Protein AF-A0A7V4J1P3-F1 (afdb_monomer_lite)

Structure (mmCIF, N/CA/C/O backbone):
data_AF-A0A7V4J1P3-F1
#
_entry.id   AF-A0A7V4J1P3-F1
#
loop_
_atom_site.group_PDB
_atom_site.id
_atom_site.type_symbol
_atom_site.label_atom_id
_atom_site.label_alt_id
_atom_site.label_comp_id
_atom_site.label_asym_id
_atom_site.label_entity_id
_atom_site.label_seq_id
_atom_site.pdbx_PDB_ins_code
_atom_site.Cartn_x
_atom_site.Cartn_y
_atom_site.Cartn_z
_atom_site.occupancy
_atom_site.B_iso_or_equiv
_atom_site.auth_seq_id
_atom_site.auth_comp_id
_atom_site.auth_asym_id
_atom_site.auth_atom_id
_atom_site.pdbx_PDB_model_num
ATOM 1 N N . MET A 1 1 ? 35.805 2.779 1.767 1.00 52.03 1 MET A N 1
ATOM 2 C CA . MET A 1 1 ? 34.466 3.363 2.017 1.00 52.03 1 MET A CA 1
ATOM 3 C C . MET A 1 1 ? 33.909 4.060 0.754 1.00 52.03 1 MET A C 1
ATOM 5 O O . MET A 1 1 ? 33.557 5.222 0.809 1.00 52.03 1 MET A O 1
ATOM 9 N N . VAL A 1 2 ? 33.843 3.372 -0.406 1.00 54.16 2 VAL A N 1
ATOM 10 C CA . VAL A 1 2 ? 33.499 3.983 -1.730 1.00 54.16 2 VAL A CA 1
ATOM 11 C C . VAL A 1 2 ? 32.357 3.244 -2.466 1.00 54.16 2 VAL A C 1
ATOM 13 O O . VAL A 1 2 ? 31.823 3.714 -3.465 1.00 54.16 2 VAL A O 1
ATOM 16 N N . ARG A 1 3 ? 31.935 2.074 -1.966 1.00 54.44 3 ARG A N 1
ATOM 17 C CA . ARG A 1 3 ? 30.918 1.215 -2.606 1.00 54.44 3 ARG A CA 1
ATOM 18 C C . ARG A 1 3 ? 29.482 1.785 -2.663 1.00 54.44 3 ARG A C 1
ATOM 20 O O . ARG A 1 3 ? 28.836 1.543 -3.682 1.00 54.44 3 ARG A O 1
ATOM 27 N N . PRO A 1 4 ? 28.966 2.542 -1.670 1.00 61.38 4 PRO A N 1
ATOM 28 C CA . PRO A 1 4 ? 27.555 2.958 -1.669 1.00 61.38 4 PRO A CA 1
ATOM 29 C C . PRO A 1 4 ? 27.177 3.865 -2.851 1.00 61.38 4 PRO A C 1
ATOM 31 O O . PRO A 1 4 ? 26.142 3.676 -3.485 1.00 61.38 4 PRO A O 1
ATOM 34 N N . ILE A 1 5 ? 28.058 4.804 -3.209 1.00 70.94 5 ILE A N 1
ATOM 35 C CA . ILE A 1 5 ? 27.809 5.794 -4.271 1.00 70.94 5 ILE A CA 1
ATOM 36 C C . ILE A 1 5 ? 27.780 5.136 -5.658 1.00 70.94 5 ILE A C 1
ATOM 38 O O . ILE A 1 5 ? 27.002 5.539 -6.525 1.00 70.94 5 ILE A O 1
ATOM 42 N N . ILE A 1 6 ? 28.603 4.106 -5.877 1.00 74.94 6 ILE A N 1
ATOM 43 C CA . ILE A 1 6 ? 28.660 3.379 -7.153 1.00 74.94 6 ILE A CA 1
ATOM 44 C C . ILE A 1 6 ? 27.367 2.586 -7.371 1.00 74.94 6 ILE A C 1
ATOM 46 O O . ILE A 1 6 ? 26.806 2.625 -8.466 1.00 74.94 6 ILE A O 1
ATOM 50 N N . ILE A 1 7 ? 26.869 1.909 -6.329 1.00 81.25 7 ILE A N 1
ATOM 51 C CA . ILE A 1 7 ? 25.614 1.147 -6.398 1.00 81.25 7 ILE A CA 1
ATOM 52 C C . ILE A 1 7 ? 24.445 2.087 -6.679 1.00 81.25 7 ILE A C 1
ATOM 54 O O . ILE A 1 7 ? 23.686 1.835 -7.612 1.00 81.25 7 ILE A O 1
ATOM 58 N N . TYR A 1 8 ? 24.350 3.202 -5.950 1.00 81.19 8 TYR A N 1
ATOM 59 C CA . TYR A 1 8 ? 23.290 4.187 -6.161 1.00 81.19 8 TYR A CA 1
ATOM 60 C C . TYR A 1 8 ? 23.264 4.705 -7.606 1.00 81.19 8 TYR A C 1
ATOM 62 O O . TYR A 1 8 ? 22.237 4.627 -8.281 1.00 81.19 8 TYR A O 1
ATOM 70 N N . LYS A 1 9 ? 24.417 5.150 -8.132 1.00 86.81 9 LYS A N 1
ATOM 71 C CA . LYS A 1 9 ? 24.524 5.620 -9.523 1.00 86.81 9 LYS A CA 1
ATOM 72 C C . LYS A 1 9 ? 24.158 4.532 -10.532 1.00 86.81 9 LYS A C 1
ATOM 74 O O . LYS A 1 9 ? 23.544 4.838 -11.553 1.00 86.81 9 LYS A O 1
ATOM 79 N N . LYS A 1 10 ? 24.530 3.274 -10.269 1.00 91.50 10 LYS A N 1
ATOM 80 C CA . LYS A 1 10 ? 24.197 2.139 -11.137 1.00 91.50 10 LYS A CA 1
ATOM 81 C C . LYS A 1 10 ? 22.693 1.870 -11.153 1.00 91.50 10 LYS A C 1
ATOM 83 O O . LYS A 1 10 ? 22.136 1.735 -12.239 1.00 91.50 10 LYS A O 1
ATOM 88 N N . VAL A 1 11 ? 22.047 1.817 -9.988 1.00 89.69 11 VAL A N 1
ATOM 89 C CA . VAL A 1 11 ? 20.598 1.586 -9.876 1.00 89.69 11 VAL A CA 1
ATOM 90 C C . VAL A 1 11 ? 19.835 2.715 -10.557 1.00 89.69 11 VAL A C 1
ATOM 92 O O . VAL A 1 11 ? 19.048 2.444 -11.455 1.00 89.69 11 VAL A O 1
ATOM 95 N N . TYR A 1 12 ? 20.161 3.971 -10.243 1.00 90.75 12 TYR A N 1
ATOM 96 C CA . TYR A 1 12 ? 19.519 5.138 -10.851 1.00 90.75 12 TYR A CA 1
ATOM 97 C C . TYR A 1 12 ? 19.586 5.120 -12.386 1.00 90.75 12 TYR A C 1
ATOM 99 O O . TYR A 1 12 ? 18.566 5.221 -13.068 1.00 90.75 12 TYR A O 1
ATOM 107 N N . ARG A 1 13 ? 20.787 4.913 -12.947 1.00 93.31 13 ARG A N 1
ATOM 108 C CA . ARG A 1 13 ? 20.976 4.822 -14.405 1.00 93.31 13 ARG A CA 1
ATOM 109 C C . ARG A 1 13 ? 20.222 3.643 -15.015 1.00 93.31 13 ARG A C 1
ATOM 111 O O . ARG A 1 13 ? 19.694 3.776 -16.115 1.00 93.31 13 ARG A O 1
ATOM 118 N N . SER A 1 14 ? 20.170 2.513 -14.310 1.00 95.50 14 SER A N 1
ATOM 119 C CA . SER A 1 14 ? 19.441 1.325 -14.768 1.00 95.50 14 SER A CA 1
ATOM 120 C C . SER A 1 14 ? 17.933 1.579 -14.803 1.00 95.50 14 SER A C 1
ATOM 122 O O . SER A 1 14 ? 17.296 1.208 -15.783 1.00 95.50 14 SER A O 1
ATOM 124 N N . SER A 1 15 ? 17.375 2.274 -13.806 1.00 94.00 15 SER A N 1
ATOM 125 C CA . SER A 1 15 ? 15.955 2.649 -13.774 1.00 94.00 15 SER A CA 1
ATOM 126 C C . SER A 1 15 ? 15.581 3.595 -14.915 1.00 94.00 15 SER A C 1
ATOM 128 O O . SER A 1 15 ? 14.585 3.356 -15.593 1.00 94.00 15 SER A O 1
ATOM 130 N N . ILE A 1 16 ? 16.409 4.609 -15.203 1.00 94.75 16 ILE A N 1
ATOM 131 C CA . ILE A 1 16 ? 16.191 5.505 -16.354 1.00 94.75 16 ILE A CA 1
ATOM 132 C C . ILE A 1 16 ? 16.242 4.723 -17.669 1.00 94.75 16 ILE A C 1
ATOM 134 O O . ILE A 1 16 ? 15.381 4.890 -18.531 1.00 94.75 16 ILE A O 1
ATOM 138 N N . ALA A 1 17 ? 17.261 3.876 -17.845 1.00 96.81 17 ALA A N 1
ATOM 139 C CA . ALA A 1 17 ? 17.406 3.074 -19.055 1.00 96.81 17 ALA A CA 1
ATOM 140 C C . ALA A 1 17 ? 16.210 2.129 -19.248 1.00 96.81 17 ALA A C 1
ATOM 142 O O . ALA A 1 17 ? 15.717 1.990 -20.365 1.00 96.81 17 ALA A O 1
ATOM 143 N N . PHE A 1 18 ? 15.715 1.528 -18.163 1.00 96.06 18 PHE A N 1
ATOM 144 C CA . PHE A 1 18 ? 14.524 0.687 -18.171 1.00 96.06 18 PHE A CA 1
ATOM 145 C C . PHE A 1 18 ? 13.274 1.480 -18.572 1.00 96.06 18 PHE A C 1
ATOM 147 O O . PHE A 1 18 ? 12.579 1.079 -19.505 1.00 96.06 18 PHE A O 1
ATOM 154 N N . ALA A 1 19 ? 13.023 2.624 -17.928 1.00 96.19 19 ALA A N 1
ATOM 155 C CA . ALA A 1 19 ? 11.868 3.468 -18.222 1.00 96.19 19 ALA A CA 1
ATOM 156 C C . ALA A 1 19 ? 11.850 3.905 -19.693 1.00 96.19 19 ALA A C 1
ATOM 158 O O . ALA A 1 19 ? 10.829 3.769 -20.363 1.00 96.19 19 ALA A O 1
ATOM 159 N N . LYS A 1 20 ? 13.005 4.327 -20.229 1.00 97.00 20 LYS A N 1
ATOM 160 C CA . LYS A 1 20 ? 13.158 4.683 -21.649 1.00 97.00 20 LYS A CA 1
ATOM 161 C C . LYS A 1 20 ? 12.936 3.493 -22.578 1.00 97.00 20 LYS A C 1
ATOM 163 O O . LYS A 1 20 ? 12.215 3.627 -23.560 1.00 97.00 20 LYS A O 1
ATOM 168 N N . LYS A 1 21 ? 13.531 2.335 -22.272 1.00 98.00 21 LYS A N 1
ATOM 169 C CA . LYS A 1 21 ? 13.421 1.122 -23.098 1.00 98.00 21 LYS A CA 1
ATOM 170 C C . LYS A 1 21 ? 11.971 0.660 -23.258 1.00 98.00 21 LYS A C 1
ATOM 172 O O . LYS A 1 21 ? 11.608 0.213 -24.340 1.00 98.00 21 LYS A O 1
ATOM 177 N N . TYR A 1 22 ? 11.172 0.748 -22.196 1.00 96.69 22 TYR A N 1
ATOM 178 C CA . TYR A 1 22 ? 9.787 0.269 -22.182 1.00 96.69 22 TYR A CA 1
ATOM 179 C C . TYR A 1 22 ? 8.741 1.388 -22.289 1.00 96.69 22 TYR A C 1
ATOM 181 O O . TYR A 1 22 ? 7.556 1.120 -22.128 1.00 96.69 22 TYR A O 1
ATOM 189 N N . GLY A 1 23 ? 9.157 2.631 -22.560 1.00 96.69 23 GLY A N 1
ATOM 190 C CA . GLY A 1 23 ? 8.240 3.761 -22.736 1.00 96.69 23 GLY A CA 1
ATOM 191 C C . GLY A 1 23 ? 7.388 4.076 -21.501 1.00 96.69 23 GLY A C 1
ATOM 192 O O . GLY A 1 23 ? 6.232 4.466 -21.641 1.00 96.69 23 GLY A O 1
ATOM 193 N N . ILE A 1 24 ? 7.929 3.887 -20.292 1.00 96.06 24 ILE A N 1
ATOM 194 C CA . ILE A 1 24 ? 7.207 4.153 -19.042 1.00 96.06 24 ILE A CA 1
ATOM 195 C C . ILE A 1 24 ? 6.981 5.661 -18.899 1.00 96.06 24 ILE A C 1
ATOM 197 O O . ILE A 1 24 ? 7.927 6.427 -18.733 1.00 96.06 24 ILE A O 1
ATOM 201 N N . THR A 1 25 ? 5.717 6.078 -18.948 1.00 93.88 25 THR A N 1
ATOM 202 C CA . THR A 1 25 ? 5.317 7.493 -18.906 1.00 93.88 25 THR A CA 1
ATOM 203 C C . THR A 1 25 ? 5.275 8.065 -17.490 1.00 93.88 25 THR A C 1
ATOM 205 O O . THR A 1 25 ? 5.559 9.242 -17.292 1.00 93.88 25 THR A O 1
ATOM 208 N N . HIS A 1 26 ? 4.972 7.232 -16.492 1.00 95.12 26 HIS A N 1
ATOM 209 C CA . HIS A 1 26 ? 4.906 7.618 -15.080 1.00 95.12 26 HIS A CA 1
ATOM 210 C C . HIS A 1 26 ? 6.223 7.304 -14.363 1.00 95.12 26 HIS A C 1
ATOM 212 O O . HIS A 1 26 ? 6.296 6.420 -13.511 1.00 95.12 26 HIS A O 1
ATOM 218 N N . PHE A 1 27 ? 7.284 8.013 -14.746 1.00 95.12 27 PHE A N 1
ATOM 219 C CA . PHE A 1 27 ? 8.599 7.919 -14.119 1.00 95.12 27 PHE A CA 1
ATOM 220 C C . PHE A 1 27 ? 8.939 9.240 -13.419 1.00 95.12 27 PHE A C 1
ATOM 222 O O . PHE A 1 27 ? 9.040 10.281 -14.064 1.00 95.12 27 PHE A O 1
ATOM 229 N N . PHE A 1 28 ? 9.095 9.203 -12.094 1.00 94.62 28 PHE A N 1
ATOM 230 C CA . PHE A 1 28 ? 9.311 10.394 -11.268 1.00 94.62 28 PHE A CA 1
ATOM 231 C C . PHE A 1 28 ? 10.787 10.514 -10.874 1.00 94.62 28 PHE A C 1
ATOM 233 O O . PHE A 1 28 ? 11.272 9.792 -10.004 1.00 94.62 28 PHE A O 1
ATOM 240 N N . GLU A 1 29 ? 11.509 11.418 -11.536 1.00 90.50 29 GLU A N 1
ATOM 241 C CA . GLU A 1 29 ? 12.936 11.665 -11.303 1.00 90.50 29 GLU A CA 1
ATOM 242 C C . GLU A 1 29 ? 13.214 12.557 -10.086 1.00 90.50 29 GLU A C 1
ATOM 244 O O . GLU A 1 29 ? 12.328 13.203 -9.517 1.00 90.50 29 GLU A O 1
ATOM 249 N N . ILE A 1 30 ? 14.495 12.626 -9.709 1.00 87.69 30 ILE A N 1
ATOM 250 C CA . ILE A 1 30 ? 14.991 13.545 -8.682 1.00 87.69 30 ILE A CA 1
ATOM 251 C C . ILE A 1 30 ? 14.524 14.970 -9.012 1.00 87.69 30 ILE A C 1
ATOM 253 O O . ILE A 1 30 ? 14.692 15.448 -10.130 1.00 87.69 30 ILE A O 1
ATOM 257 N N . GLY A 1 31 ? 13.932 15.644 -8.025 1.00 88.56 31 GLY A N 1
ATOM 258 C CA . GLY A 1 31 ? 13.356 16.985 -8.177 1.00 88.56 31 GLY A CA 1
ATOM 259 C C . GLY A 1 31 ? 11.859 17.007 -8.507 1.00 88.56 31 GLY A C 1
ATOM 260 O O . GLY A 1 31 ? 11.224 18.035 -8.308 1.00 88.56 31 GLY A O 1
ATOM 261 N N . CYS A 1 32 ? 11.271 15.884 -8.932 1.00 88.12 32 CYS A N 1
ATOM 262 C CA . CYS A 1 32 ? 9.822 15.743 -9.149 1.00 88.12 32 CYS A CA 1
ATOM 263 C C . CYS A 1 32 ? 9.211 14.502 -8.464 1.00 88.12 32 CYS A C 1
ATOM 265 O O . CYS A 1 32 ? 8.072 14.128 -8.746 1.00 88.12 32 CYS A O 1
ATOM 267 N N . MET A 1 33 ? 9.974 13.883 -7.558 1.00 91.44 33 MET A N 1
ATOM 268 C CA . MET A 1 33 ? 9.613 12.696 -6.779 1.00 91.44 33 MET A CA 1
ATOM 269 C C . MET A 1 33 ? 9.215 13.032 -5.332 1.00 91.44 33 MET A C 1
ATOM 271 O O . MET A 1 33 ? 9.457 14.133 -4.841 1.00 91.44 33 MET A O 1
ATOM 275 N N . GLY A 1 34 ? 8.669 12.041 -4.630 1.00 93.88 34 GLY A N 1
ATOM 276 C CA . GLY A 1 34 ? 8.282 12.091 -3.221 1.00 93.88 34 GLY A CA 1
ATOM 277 C C . GLY A 1 34 ? 8.152 10.677 -2.651 1.00 93.88 34 GLY A C 1
ATOM 278 O O . GLY A 1 34 ? 8.539 9.709 -3.308 1.00 93.88 34 GLY A O 1
ATOM 279 N N . VAL A 1 35 ? 7.601 10.545 -1.442 1.00 96.06 35 VAL A N 1
ATOM 280 C CA . VAL A 1 35 ? 7.246 9.229 -0.884 1.00 96.06 35 VAL A CA 1
ATOM 281 C C . VAL A 1 35 ? 6.161 8.621 -1.766 1.00 96.06 35 VAL A C 1
ATOM 283 O O . VAL A 1 35 ? 5.102 9.227 -1.919 1.00 96.06 35 VAL A O 1
ATOM 286 N N . GLU A 1 36 ? 6.412 7.448 -2.351 1.00 95.69 36 GLU A N 1
ATOM 287 C CA . GLU A 1 36 ? 5.552 6.882 -3.400 1.00 95.69 36 GLU A CA 1
ATOM 288 C C . GLU A 1 36 ? 4.077 6.796 -2.992 1.00 95.69 36 GLU A C 1
ATOM 290 O O . GLU A 1 36 ? 3.203 7.173 -3.770 1.00 95.69 36 GLU A O 1
ATOM 295 N N . HIS A 1 37 ? 3.800 6.418 -1.741 1.00 98.00 37 HIS A N 1
ATOM 296 C CA . HIS A 1 37 ? 2.434 6.243 -1.261 1.00 98.00 37 HIS A CA 1
ATOM 297 C C . HIS A 1 37 ? 1.648 7.543 -1.067 1.00 98.00 37 HIS A C 1
ATOM 299 O O . HIS A 1 37 ? 0.423 7.498 -1.006 1.00 98.00 37 HIS A O 1
ATOM 305 N N . ALA A 1 38 ? 2.327 8.689 -0.996 1.00 97.12 38 ALA A N 1
ATOM 306 C CA . ALA A 1 38 ? 1.698 10.007 -1.068 1.00 97.12 38 ALA A CA 1
ATOM 307 C C . ALA A 1 38 ? 1.670 10.517 -2.518 1.00 97.12 38 ALA A C 1
ATOM 309 O O . ALA A 1 38 ? 0.640 10.981 -3.003 1.00 97.12 38 ALA A O 1
ATOM 310 N N . LEU A 1 39 ? 2.785 10.343 -3.235 1.00 97.25 39 LEU A N 1
ATOM 311 C CA . LEU A 1 39 ? 2.974 10.852 -4.589 1.00 97.25 39 LEU A CA 1
ATOM 312 C C . LEU A 1 39 ? 1.981 10.254 -5.593 1.00 97.25 39 LEU A C 1
ATOM 314 O O . LEU A 1 39 ? 1.401 11.000 -6.377 1.00 97.25 39 LEU A O 1
ATOM 318 N N . LEU A 1 40 ? 1.786 8.928 -5.614 1.00 97.62 40 LEU A N 1
ATOM 319 C CA . LEU A 1 40 ? 0.916 8.301 -6.619 1.00 97.62 40 LEU A CA 1
ATOM 320 C C . LEU A 1 40 ? -0.553 8.762 -6.487 1.00 97.62 40 LEU A C 1
ATOM 322 O O . LEU A 1 40 ? -1.140 9.120 -7.512 1.00 97.62 40 LEU A O 1
ATOM 326 N N . PRO A 1 41 ? -1.143 8.844 -5.276 1.00 97.31 41 PRO A N 1
ATOM 327 C CA . PRO A 1 41 ? -2.420 9.521 -5.055 1.00 97.31 41 PRO A CA 1
ATOM 328 C C . PRO A 1 41 ? -2.457 10.978 -5.522 1.00 97.31 41 PRO A C 1
ATOM 330 O O . PRO A 1 41 ? -3.361 11.352 -6.266 1.00 97.31 41 PRO A O 1
ATOM 333 N N . GLU A 1 42 ? -1.471 11.796 -5.140 1.00 96.31 42 GLU A N 1
ATOM 334 C CA . GLU A 1 42 ? -1.406 13.223 -5.503 1.00 96.31 42 GLU A CA 1
ATOM 335 C C . GLU A 1 42 ? -1.322 13.449 -7.018 1.00 96.31 42 GLU A C 1
ATOM 337 O O . GLU A 1 42 ? -1.811 14.453 -7.536 1.00 96.31 42 GLU A O 1
ATOM 342 N N . LYS A 1 43 ? -0.716 12.506 -7.746 1.00 96.19 43 LYS A N 1
ATOM 343 C CA . LYS A 1 43 ? -0.629 12.521 -9.211 1.00 96.19 43 LYS A CA 1
ATOM 344 C C . LYS A 1 43 ? -1.875 11.974 -9.905 1.00 96.19 43 LYS A C 1
ATOM 346 O O . LYS A 1 43 ? -1.893 11.940 -11.132 1.00 96.19 43 LYS A O 1
ATOM 351 N N . GLY A 1 44 ? -2.895 11.546 -9.158 1.00 96.00 44 GLY A N 1
ATOM 352 C CA . GLY A 1 44 ? -4.082 10.922 -9.731 1.00 96.00 44 GLY A CA 1
ATOM 353 C C . GLY A 1 44 ? -3.735 9.611 -10.433 1.00 96.00 44 GLY A C 1
ATOM 354 O O . GLY A 1 44 ? -4.124 9.390 -11.575 1.00 96.00 44 GLY A O 1
ATOM 355 N N . LEU A 1 45 ? -2.945 8.750 -9.794 1.00 96.94 45 LEU A N 1
ATOM 356 C CA . LEU A 1 45 ? -2.640 7.407 -10.309 1.00 96.94 45 LEU A CA 1
ATOM 357 C C . LEU A 1 45 ? -3.311 6.297 -9.498 1.00 96.94 45 LEU A C 1
ATOM 359 O O . LEU A 1 45 ? -3.151 5.122 -9.816 1.00 96.94 45 LEU A O 1
ATOM 363 N N . VAL A 1 46 ? -4.067 6.675 -8.468 1.00 98.12 46 VAL A N 1
ATOM 364 C CA . VAL A 1 46 ? -4.760 5.770 -7.556 1.00 98.12 46 VAL A CA 1
ATOM 365 C C . VAL A 1 46 ? -6.226 6.175 -7.475 1.00 98.12 46 VAL A C 1
ATOM 367 O O . VAL A 1 46 ? -6.539 7.306 -7.106 1.00 98.12 46 VAL A O 1
ATOM 370 N N . TYR A 1 47 ? -7.117 5.236 -7.785 1.00 95.94 47 TYR A N 1
ATOM 371 C CA . TYR A 1 47 ? -8.559 5.450 -7.835 1.00 95.94 47 TYR A CA 1
ATOM 372 C C . TYR A 1 47 ? -9.334 4.273 -7.242 1.00 95.94 47 TYR A C 1
ATOM 374 O O . TYR A 1 47 ? -8.875 3.129 -7.237 1.00 95.94 47 TYR A O 1
ATOM 382 N N . SER A 1 48 ? -10.549 4.565 -6.782 1.00 97.88 48 SER A N 1
ATOM 383 C CA . SER A 1 48 ? -11.472 3.558 -6.259 1.00 97.88 48 SER A CA 1
ATOM 384 C C . SER A 1 48 ? -11.757 2.460 -7.288 1.00 97.88 48 SER A C 1
ATOM 386 O O . SER A 1 48 ? -11.914 2.733 -8.480 1.00 97.88 48 SER A O 1
ATOM 388 N N . GLY A 1 49 ? -11.818 1.210 -6.826 1.00 97.44 49 GLY A N 1
ATOM 389 C CA . GLY A 1 49 ? -12.083 0.037 -7.664 1.00 97.44 49 GLY A CA 1
ATOM 390 C C . GLY A 1 49 ? -10.872 -0.509 -8.428 1.00 97.44 49 GLY A C 1
ATOM 391 O O . GLY A 1 49 ? -11.004 -1.522 -9.113 1.00 97.44 49 GLY A O 1
ATOM 392 N N . GLN A 1 50 ? -9.691 0.107 -8.312 1.00 97.69 50 GLN A N 1
ATOM 393 C CA . GLN A 1 50 ? -8.468 -0.431 -8.911 1.00 97.69 50 GLN A CA 1
ATOM 394 C C . GLN A 1 50 ? -7.867 -1.580 -8.091 1.00 97.69 50 GLN A C 1
ATOM 396 O O . GLN A 1 50 ? -7.967 -1.611 -6.864 1.00 97.69 50 GLN A O 1
ATOM 401 N N . LEU A 1 51 ? -7.177 -2.485 -8.789 1.00 97.62 51 LEU A N 1
ATOM 402 C CA . LEU A 1 51 ? -6.230 -3.440 -8.219 1.00 97.62 51 LEU A CA 1
ATOM 403 C C . LEU A 1 51 ? -4.810 -2.894 -8.417 1.00 97.62 51 LEU A C 1
ATOM 405 O O . LEU A 1 51 ? -4.372 -2.747 -9.558 1.00 97.62 51 LEU A O 1
ATOM 409 N N . ILE A 1 52 ? -4.094 -2.606 -7.329 1.00 98.19 52 ILE A N 1
ATOM 410 C CA . ILE A 1 52 ? -2.745 -2.020 -7.375 1.00 98.19 52 ILE A CA 1
ATOM 411 C C . ILE A 1 52 ? -1.760 -2.908 -6.618 1.00 98.19 52 ILE A C 1
ATOM 413 O O . ILE A 1 52 ? -1.921 -3.164 -5.428 1.00 98.19 52 ILE A O 1
ATOM 417 N N . ILE A 1 53 ? -0.698 -3.341 -7.291 1.00 98.19 53 ILE A N 1
ATOM 418 C CA . ILE A 1 53 ? 0.432 -4.017 -6.648 1.00 98.19 53 ILE A CA 1
ATOM 419 C C . ILE A 1 53 ? 1.664 -3.114 -6.665 1.00 98.19 53 ILE A C 1
ATOM 421 O O . ILE A 1 53 ? 1.860 -2.346 -7.606 1.00 98.19 53 ILE A O 1
ATOM 425 N N . GLY A 1 54 ? 2.499 -3.216 -5.636 1.00 97.62 54 GLY A N 1
ATOM 426 C CA . GLY A 1 54 ? 3.708 -2.407 -5.485 1.00 97.62 54 GLY A CA 1
ATOM 427 C C . GLY A 1 54 ? 4.856 -3.224 -4.908 1.00 97.62 54 GLY A C 1
ATOM 428 O O . GLY A 1 54 ? 4.636 -4.252 -4.274 1.00 97.62 54 GLY A O 1
ATOM 429 N N . ALA A 1 55 ? 6.089 -2.783 -5.148 1.00 96.44 55 ALA A N 1
ATOM 430 C CA . ALA A 1 55 ? 7.291 -3.438 -4.627 1.00 96.44 55 ALA A CA 1
ATOM 431 C C . ALA A 1 55 ? 7.661 -2.964 -3.202 1.00 96.44 55 ALA A C 1
ATOM 433 O O . ALA A 1 55 ? 8.766 -3.240 -2.736 1.00 96.44 55 ALA A O 1
ATOM 434 N N . ASP A 1 56 ? 6.745 -2.262 -2.526 1.00 98.06 56 ASP A N 1
ATOM 435 C CA . ASP A 1 56 ? 6.856 -1.804 -1.139 1.00 98.06 56 ASP A CA 1
ATOM 436 C C . ASP A 1 56 ? 5.767 -2.443 -0.264 1.00 98.06 56 ASP A C 1
ATOM 438 O O . ASP A 1 56 ? 4.625 -2.653 -0.698 1.00 98.06 56 ASP A O 1
ATOM 442 N N . SER A 1 57 ? 6.108 -2.740 0.990 1.00 97.00 57 SER A N 1
ATOM 443 C CA . SER A 1 57 ? 5.208 -3.385 1.949 1.00 97.00 57 SER A CA 1
ATOM 444 C C . SER A 1 57 ? 4.007 -2.523 2.356 1.00 97.00 57 SER A C 1
ATOM 446 O O . SER A 1 57 ? 2.986 -3.076 2.766 1.00 97.00 57 SER A O 1
ATOM 448 N N . HIS A 1 58 ? 4.078 -1.199 2.206 1.00 98.44 58 HIS A N 1
ATOM 449 C CA . HIS A 1 58 ? 3.033 -0.243 2.587 1.00 98.44 58 HIS A CA 1
ATOM 450 C C . HIS A 1 58 ? 2.147 0.189 1.414 1.00 98.44 58 HIS A C 1
ATOM 452 O O . HIS A 1 58 ? 1.319 1.093 1.562 1.00 98.44 58 HIS A O 1
ATOM 458 N N . THR A 1 59 ? 2.219 -0.515 0.279 1.00 98.62 59 THR A N 1
ATOM 459 C CA . THR A 1 59 ? 1.307 -0.333 -0.865 1.00 98.62 59 THR A CA 1
ATOM 460 C C . THR A 1 59 ? -0.174 -0.406 -0.456 1.00 98.62 59 THR A C 1
ATOM 462 O O . THR A 1 59 ? -1.034 0.194 -1.104 1.00 98.62 59 THR A O 1
ATOM 465 N N . CYS A 1 60 ? -0.492 -1.061 0.668 1.00 98.19 60 CYS A N 1
ATOM 466 C CA . CYS A 1 60 ? -1.820 -1.064 1.293 1.00 98.19 60 CYS A CA 1
ATOM 467 C C . CYS A 1 60 ? -2.386 0.339 1.601 1.00 98.19 60 CYS A C 1
ATOM 469 O O . CYS A 1 60 ? -3.599 0.490 1.730 1.00 98.19 60 CYS A O 1
ATOM 471 N N . THR A 1 61 ? -1.548 1.382 1.653 1.00 98.44 61 THR A N 1
ATOM 472 C CA . THR A 1 61 ? -1.959 2.784 1.860 1.00 98.44 61 THR A CA 1
ATOM 473 C C . THR A 1 61 ? -3.031 3.234 0.862 1.00 98.44 61 THR A C 1
ATOM 475 O O . THR A 1 61 ? -3.947 3.971 1.225 1.00 98.44 61 THR A O 1
ATOM 478 N N . TYR A 1 62 ? -2.976 2.747 -0.383 1.00 98.56 62 TYR A N 1
ATOM 479 C CA . TYR A 1 62 ? -3.950 3.087 -1.427 1.00 98.56 62 TYR A CA 1
ATOM 480 C C . TYR A 1 62 ? -5.373 2.588 -1.135 1.00 98.56 62 TYR A C 1
ATOM 482 O O . TYR A 1 62 ? -6.330 3.124 -1.696 1.00 98.56 62 TYR A O 1
ATOM 490 N N . GLY A 1 63 ? -5.539 1.649 -0.197 1.00 98.19 63 GLY A N 1
ATOM 491 C CA . GLY A 1 63 ? -6.844 1.230 0.315 1.00 98.19 63 GLY A CA 1
ATOM 492 C C . GLY A 1 63 ? -7.670 2.372 0.908 1.00 98.19 63 GLY A C 1
ATOM 493 O O . GLY A 1 63 ? -8.897 2.343 0.828 1.00 98.19 63 GLY A O 1
ATOM 494 N N . ALA A 1 64 ? -7.023 3.438 1.398 1.00 97.75 64 ALA A N 1
ATOM 495 C CA . ALA A 1 64 ? -7.706 4.651 1.855 1.00 97.75 64 ALA A CA 1
ATOM 496 C C . ALA A 1 64 ? -8.539 5.337 0.751 1.00 97.75 64 ALA A C 1
ATOM 498 O O . ALA A 1 64 ? -9.473 6.073 1.060 1.00 97.75 64 ALA A O 1
ATOM 499 N N . LEU A 1 65 ? -8.225 5.078 -0.525 1.00 98.06 65 LEU A N 1
ATOM 500 C CA . LEU A 1 65 ? -8.934 5.603 -1.696 1.00 98.06 65 LEU A CA 1
ATOM 501 C C . LEU A 1 65 ? -9.916 4.595 -2.319 1.00 98.06 65 LEU A C 1
ATOM 503 O O . LEU A 1 65 ? -10.440 4.838 -3.404 1.00 98.06 65 LEU A O 1
ATOM 507 N N . GLY A 1 66 ? -10.178 3.465 -1.653 1.00 97.88 66 GLY A N 1
ATOM 508 C CA . GLY A 1 66 ? -11.092 2.429 -2.146 1.00 97.88 66 GLY A CA 1
ATOM 509 C C . GLY A 1 66 ? -10.494 1.511 -3.218 1.00 97.88 66 GLY A C 1
ATOM 510 O O . GLY A 1 66 ? -11.239 0.816 -3.908 1.00 97.88 66 GLY A O 1
ATOM 511 N N . ALA A 1 67 ? -9.169 1.507 -3.386 1.00 98.31 67 ALA A N 1
ATOM 512 C CA . ALA A 1 67 ? -8.466 0.520 -4.202 1.00 98.31 67 ALA A CA 1
ATOM 513 C C . ALA A 1 67 ? -8.197 -0.759 -3.390 1.00 98.31 67 ALA A C 1
ATOM 515 O O . ALA A 1 67 ? -7.942 -0.695 -2.189 1.00 98.31 67 ALA A O 1
ATOM 516 N N . PHE A 1 68 ? -8.178 -1.925 -4.036 1.00 98.31 68 PHE A N 1
ATOM 517 C CA . PHE A 1 68 ? -7.538 -3.098 -3.442 1.00 98.31 68 PHE A CA 1
ATOM 518 C C . PHE A 1 68 ? -6.043 -3.024 -3.750 1.00 98.31 68 PHE A C 1
ATOM 520 O O . PHE A 1 68 ? -5.647 -3.111 -4.916 1.00 98.31 68 PHE A O 1
ATOM 527 N N . SER A 1 69 ? -5.204 -2.853 -2.727 1.00 98.38 69 SER A N 1
ATOM 528 C CA . SER A 1 69 ? -3.770 -2.670 -2.927 1.00 98.38 69 SER A CA 1
ATOM 529 C C . SER A 1 69 ? -2.897 -3.502 -1.995 1.00 98.38 69 SER A C 1
ATOM 531 O O . SER A 1 69 ? -3.199 -3.669 -0.814 1.00 98.38 69 SER A O 1
ATOM 533 N N . THR A 1 70 ? -1.802 -4.049 -2.528 1.00 98.44 70 THR A N 1
ATOM 534 C CA . THR A 1 70 ? -0.921 -4.943 -1.765 1.00 98.44 70 THR A CA 1
ATOM 535 C C . THR A 1 70 ? 0.533 -4.904 -2.232 1.00 98.44 70 THR A C 1
ATOM 537 O O . THR A 1 70 ? 0.821 -4.674 -3.408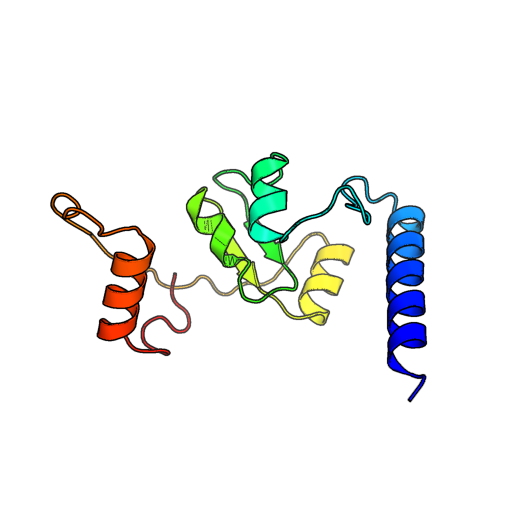 1.00 98.44 70 THR A O 1
ATOM 540 N N . GLY A 1 71 ? 1.454 -5.108 -1.291 1.00 98.19 71 GLY A N 1
ATOM 541 C CA . GLY A 1 71 ? 2.877 -5.254 -1.582 1.00 98.19 71 GLY A CA 1
ATOM 542 C C . GLY A 1 71 ? 3.183 -6.659 -2.098 1.00 98.19 71 GLY A C 1
ATOM 543 O O . GLY A 1 71 ? 2.640 -7.641 -1.592 1.00 98.19 71 GLY A O 1
ATOM 544 N N . VAL A 1 72 ? 4.062 -6.766 -3.090 1.00 98.12 72 VAL A N 1
ATOM 545 C CA . VAL A 1 72 ? 4.482 -8.043 -3.680 1.00 98.12 72 VAL A CA 1
ATOM 546 C C . VAL A 1 72 ? 6.001 -8.116 -3.832 1.00 98.12 72 VAL A C 1
ATOM 548 O O . VAL A 1 72 ? 6.697 -7.100 -3.851 1.00 98.12 72 VAL A O 1
ATOM 551 N N . GLY A 1 73 ? 6.529 -9.336 -3.947 1.00 97.44 73 GLY A N 1
ATOM 552 C CA . GLY A 1 73 ? 7.953 -9.556 -4.184 1.00 97.44 73 GLY A CA 1
ATOM 553 C C . GLY A 1 73 ? 8.382 -9.203 -5.613 1.00 97.44 73 GLY A C 1
ATOM 554 O O . GLY A 1 73 ? 7.564 -9.020 -6.515 1.00 97.44 73 GLY A O 1
ATOM 555 N N . SER A 1 74 ? 9.694 -9.170 -5.849 1.00 96.38 74 SER A N 1
ATOM 556 C CA . SER A 1 74 ? 10.267 -8.861 -7.168 1.00 96.38 74 SER A CA 1
ATOM 557 C C . SER A 1 74 ? 9.825 -9.833 -8.268 1.00 96.38 74 SER A C 1
ATOM 559 O O . SER A 1 74 ? 9.605 -9.405 -9.398 1.00 96.38 74 SER A O 1
ATOM 561 N N . THR A 1 75 ? 9.661 -11.120 -7.951 1.00 96.94 75 THR A N 1
ATOM 562 C CA . THR A 1 75 ? 9.194 -12.148 -8.899 1.00 96.94 75 THR A CA 1
ATOM 563 C C . THR A 1 75 ? 7.752 -11.908 -9.345 1.00 96.94 75 THR A C 1
ATOM 565 O O . THR A 1 75 ? 7.454 -11.971 -10.540 1.00 96.94 75 THR A O 1
ATOM 568 N N . ASP A 1 76 ? 6.866 -11.587 -8.403 1.00 97.38 76 ASP A N 1
ATOM 569 C CA . ASP A 1 76 ? 5.463 -11.282 -8.693 1.00 97.38 76 ASP A CA 1
ATOM 570 C C . ASP A 1 76 ? 5.349 -9.980 -9.483 1.00 97.38 76 ASP A C 1
ATOM 572 O O . ASP A 1 76 ? 4.626 -9.922 -10.477 1.00 97.38 76 ASP A O 1
ATOM 576 N N . MET A 1 77 ? 6.127 -8.960 -9.101 1.00 97.44 77 MET A N 1
ATOM 577 C CA . MET A 1 77 ? 6.197 -7.698 -9.833 1.00 97.44 77 MET A CA 1
ATOM 578 C C . MET A 1 77 ? 6.678 -7.913 -11.271 1.00 97.44 77 ME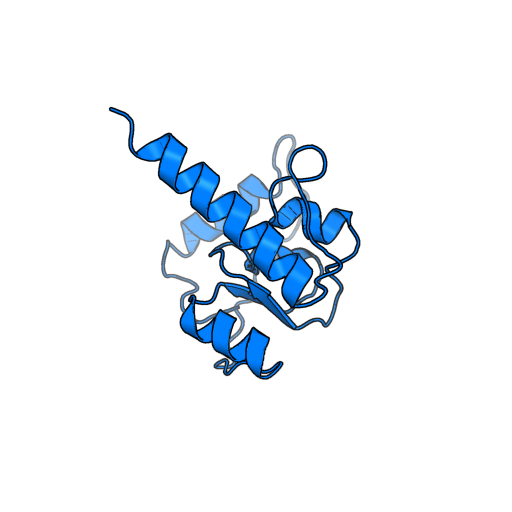T A C 1
ATOM 580 O O . MET A 1 77 ? 6.038 -7.446 -12.207 1.00 97.44 77 MET A O 1
ATOM 584 N N . ALA A 1 78 ? 7.760 -8.672 -11.476 1.00 96.56 78 ALA A N 1
ATOM 585 C CA . ALA A 1 78 ? 8.267 -8.981 -12.812 1.00 96.56 78 ALA A CA 1
ATOM 586 C C . ALA A 1 78 ? 7.228 -9.733 -13.661 1.00 96.56 78 ALA A C 1
ATOM 588 O O . ALA A 1 78 ? 7.034 -9.406 -14.832 1.00 96.56 78 ALA A O 1
ATOM 589 N N . THR A 1 79 ? 6.520 -10.694 -13.062 1.00 97.19 79 THR A N 1
ATOM 590 C CA . THR A 1 79 ? 5.447 -11.446 -13.730 1.00 97.19 79 THR A CA 1
ATOM 591 C C . THR A 1 79 ? 4.282 -10.536 -14.111 1.00 97.19 79 THR A C 1
ATOM 593 O O . THR A 1 79 ? 3.783 -10.603 -15.235 1.00 97.19 79 THR A O 1
ATOM 596 N N . ALA A 1 80 ? 3.869 -9.645 -13.212 1.00 97.31 80 ALA A N 1
ATOM 597 C CA . ALA A 1 80 ? 2.787 -8.707 -13.467 1.00 97.31 80 ALA A CA 1
ATOM 598 C C . ALA A 1 80 ? 3.159 -7.650 -14.511 1.00 97.31 80 ALA A C 1
ATOM 600 O O . ALA A 1 80 ? 2.336 -7.334 -15.365 1.00 97.31 80 ALA A O 1
ATOM 601 N N . MET A 1 81 ? 4.399 -7.157 -14.509 1.00 96.31 81 MET A N 1
ATOM 602 C CA . MET A 1 81 ? 4.901 -6.257 -15.550 1.00 96.31 81 MET A CA 1
ATOM 603 C C . MET A 1 81 ? 4.962 -6.942 -16.921 1.00 96.31 81 MET A C 1
ATOM 605 O O . MET A 1 81 ? 4.691 -6.297 -17.929 1.00 96.31 81 MET A O 1
ATOM 609 N N . ALA A 1 82 ? 5.302 -8.234 -16.970 1.00 96.62 82 ALA A N 1
ATOM 610 C CA . ALA A 1 82 ? 5.356 -8.995 -18.217 1.00 96.62 82 ALA A CA 1
ATOM 611 C C . ALA A 1 82 ? 3.962 -9.349 -18.764 1.00 96.62 82 ALA A C 1
ATOM 613 O O . ALA A 1 82 ? 3.754 -9.319 -19.976 1.00 96.62 82 ALA A O 1
ATOM 614 N N . ASN A 1 83 ? 3.009 -9.675 -17.883 1.00 96.81 83 ASN A N 1
ATOM 615 C CA . ASN A 1 83 ? 1.758 -10.333 -18.277 1.00 96.81 83 ASN A CA 1
ATOM 616 C C . ASN A 1 83 ? 0.496 -9.493 -18.010 1.00 96.81 83 ASN A C 1
ATOM 618 O O . ASN A 1 83 ? -0.597 -9.898 -18.406 1.00 96.81 83 ASN A O 1
ATOM 622 N N . GLY A 1 84 ? 0.613 -8.380 -17.281 1.00 96.50 84 GLY A N 1
ATOM 623 C CA . GLY A 1 84 ? -0.516 -7.564 -16.819 1.00 96.50 84 GLY A CA 1
ATOM 624 C C . GLY A 1 84 ? -1.428 -8.270 -15.809 1.00 96.50 84 GLY A C 1
ATOM 625 O O . GLY A 1 84 ? -2.574 -7.865 -15.629 1.00 96.50 84 GLY A O 1
ATOM 626 N N . LYS A 1 85 ? -0.964 -9.366 -15.192 1.00 96.94 85 LYS A N 1
ATOM 627 C CA . LYS A 1 85 ? -1.759 -10.236 -14.313 1.00 96.94 85 LYS A CA 1
ATOM 628 C C . LYS A 1 85 ? -0.962 -10.659 -13.088 1.00 96.94 85 LYS A C 1
ATOM 630 O O . LYS A 1 85 ? 0.244 -10.870 -13.173 1.00 96.94 85 LYS A O 1
ATOM 635 N N . VAL A 1 86 ? -1.662 -10.855 -11.976 1.00 97.00 86 VAL A N 1
ATOM 636 C CA . VAL A 1 86 ? -1.103 -11.334 -10.708 1.00 97.00 86 VAL A CA 1
ATOM 637 C C . VAL A 1 86 ? -2.052 -12.357 -10.084 1.00 97.00 86 VAL A C 1
ATOM 639 O O . VAL A 1 86 ? -3.270 -12.243 -10.226 1.00 97.00 86 VAL A O 1
ATOM 642 N N . TRP A 1 87 ? -1.498 -13.363 -9.409 1.00 96.69 87 TRP A N 1
ATOM 643 C CA . TRP A 1 87 ? -2.274 -14.332 -8.639 1.00 96.69 87 TRP A CA 1
ATOM 644 C C . TRP A 1 87 ? -2.337 -13.892 -7.186 1.00 96.69 87 TRP A C 1
ATOM 646 O O . TRP A 1 87 ? -1.310 -13.738 -6.533 1.00 96.69 87 TRP A O 1
ATOM 656 N N . LEU A 1 88 ? -3.551 -13.709 -6.677 1.00 97.44 88 LEU A N 1
ATOM 657 C CA . LEU A 1 88 ? -3.791 -13.314 -5.298 1.00 97.44 88 LEU A CA 1
ATOM 658 C C . LEU A 1 88 ? -4.826 -14.252 -4.691 1.00 97.44 88 LEU A C 1
ATOM 660 O O . LEU A 1 88 ? -5.841 -14.567 -5.314 1.00 97.44 88 LEU A O 1
ATOM 664 N N . LYS A 1 89 ? -4.578 -14.685 -3.456 1.00 97.69 89 LYS A N 1
ATOM 665 C CA . LYS A 1 89 ? -5.609 -15.340 -2.656 1.00 97.69 89 LYS A CA 1
ATOM 666 C C . LYS A 1 89 ? -6.552 -14.260 -2.136 1.00 97.69 89 LYS A C 1
ATOM 668 O O . LYS A 1 89 ? -6.090 -13.316 -1.501 1.00 97.69 89 LYS A O 1
ATOM 673 N N . VAL A 1 90 ? -7.852 -14.413 -2.383 1.00 98.19 90 VAL A N 1
ATOM 674 C CA . VAL A 1 90 ? -8.867 -13.502 -1.837 1.00 98.19 90 VAL A CA 1
ATOM 675 C C . VAL A 1 90 ? -8.814 -13.570 -0.302 1.00 98.19 90 VAL A C 1
ATOM 677 O O . VAL A 1 90 ? -8.974 -14.667 0.244 1.00 98.19 90 VAL A O 1
ATOM 680 N N . PRO A 1 91 ? -8.541 -12.454 0.400 1.00 97.88 91 PRO A N 1
ATOM 681 C CA . PRO A 1 91 ? -8.495 -12.439 1.856 1.00 97.88 91 PRO A CA 1
ATOM 682 C C . PRO A 1 91 ? -9.906 -12.387 2.451 1.00 97.88 91 PRO A C 1
ATOM 684 O O . PRO A 1 91 ? -10.842 -11.877 1.837 1.00 97.88 91 PRO A O 1
ATOM 687 N N . GLU A 1 92 ? -10.052 -12.875 3.680 1.00 98.38 92 GLU A N 1
ATOM 688 C CA . GLU A 1 92 ? -11.237 -12.574 4.489 1.00 98.38 92 GLU A CA 1
ATOM 689 C C . GLU A 1 92 ? -11.183 -11.122 4.980 1.00 98.38 92 GLU A C 1
ATOM 691 O O . GLU A 1 92 ? -10.097 -10.576 5.164 1.00 98.38 92 GLU A O 1
ATOM 696 N N . THR A 1 93 ? -12.334 -10.507 5.256 1.00 98.38 93 THR A N 1
ATOM 697 C CA . THR A 1 93 ? -12.391 -9.113 5.723 1.00 98.38 93 THR A CA 1
ATOM 698 C C . THR A 1 93 ? -12.607 -9.015 7.234 1.00 98.38 93 THR A C 1
ATOM 700 O O . THR A 1 93 ? -13.512 -9.654 7.775 1.00 98.38 93 THR A O 1
ATOM 703 N N . ILE A 1 94 ? -11.838 -8.160 7.914 1.00 98.25 94 ILE A N 1
ATOM 704 C CA . ILE A 1 94 ? -12.119 -7.697 9.278 1.00 98.25 94 ILE A CA 1
ATOM 705 C C . ILE A 1 94 ? -12.731 -6.299 9.205 1.00 98.25 94 ILE A C 1
ATOM 707 O O . ILE A 1 94 ? -12.138 -5.351 8.699 1.00 98.25 94 ILE A O 1
ATOM 711 N N . LYS A 1 95 ? -13.920 -6.138 9.787 1.00 98.12 95 LYS A N 1
ATOM 712 C CA . LYS A 1 95 ? -14.598 -4.843 9.829 1.00 98.12 95 LYS A CA 1
ATOM 713 C C . LYS A 1 95 ? -14.366 -4.136 11.161 1.00 98.12 95 LYS A C 1
ATOM 715 O O . LYS A 1 95 ? -14.961 -4.502 12.172 1.00 98.12 95 LYS A O 1
ATOM 720 N N . PHE A 1 96 ? -13.590 -3.057 11.136 1.00 97.44 96 PHE A N 1
ATOM 721 C CA . PHE A 1 96 ? -13.479 -2.124 12.258 1.00 97.44 96 PHE A CA 1
ATOM 722 C C . PHE A 1 96 ? -14.490 -0.983 12.098 1.00 97.44 96 PHE A C 1
ATOM 724 O O . PHE A 1 96 ? -14.483 -0.269 11.097 1.00 97.44 96 PHE A O 1
ATOM 731 N N . ILE A 1 97 ? -15.377 -0.811 13.082 1.00 97.56 97 ILE A N 1
ATOM 732 C CA . ILE A 1 97 ? -16.381 0.263 13.094 1.00 97.56 97 ILE A CA 1
ATOM 733 C C . ILE A 1 97 ? -16.054 1.226 14.235 1.00 97.56 97 ILE A C 1
ATOM 735 O O . ILE A 1 97 ? -16.366 0.948 15.392 1.00 97.56 97 ILE A O 1
ATOM 739 N N . TYR A 1 98 ? -15.470 2.377 13.906 1.00 95.88 98 TYR A N 1
ATOM 740 C CA . TYR A 1 98 ? -15.266 3.466 14.863 1.00 95.88 98 TYR A CA 1
ATOM 741 C C . TYR A 1 98 ? -16.558 4.280 15.011 1.00 95.88 98 TYR A C 1
ATOM 743 O O . TYR A 1 98 ? -17.185 4.647 14.017 1.00 95.88 98 TYR A O 1
ATOM 751 N N . LYS A 1 99 ? -16.972 4.559 16.251 1.00 96.62 99 LYS A N 1
ATOM 752 C CA . LYS A 1 99 ? -18.180 5.338 16.571 1.00 96.62 99 LYS A CA 1
ATOM 753 C C . LYS A 1 99 ? -17.812 6.573 17.393 1.00 96.62 99 LYS A C 1
ATOM 755 O O . LYS A 1 99 ? -16.873 6.530 18.180 1.00 96.62 99 LYS A O 1
ATOM 760 N N . GLY A 1 100 ? -18.598 7.641 17.257 1.00 95.94 100 GLY A N 1
ATOM 761 C CA . GLY A 1 100 ? -18.422 8.888 18.010 1.00 95.94 100 GLY A CA 1
ATOM 762 C C . GLY A 1 100 ? -17.617 9.952 17.260 1.00 95.94 100 GLY A C 1
ATOM 763 O O . GLY A 1 100 ? -17.496 9.909 16.038 1.00 95.94 100 GLY A O 1
ATOM 764 N N . LYS A 1 101 ? -17.107 10.941 18.003 1.00 96.00 101 LYS A N 1
ATOM 765 C CA . LYS A 1 101 ? -16.251 12.021 17.489 1.00 96.00 101 LYS A CA 1
ATOM 766 C C . LYS A 1 101 ? -14.860 11.899 18.097 1.00 96.00 101 LYS A C 1
ATOM 768 O O . LYS A 1 101 ? -14.728 11.485 19.245 1.00 96.00 101 LYS A O 1
ATOM 773 N N . LEU A 1 102 ? -13.841 12.284 17.334 1.00 95.81 102 LEU A N 1
ATOM 774 C CA . LEU A 1 102 ? -12.480 12.365 17.855 1.00 95.81 102 LEU A CA 1
ATOM 775 C C . LEU A 1 102 ? -12.402 13.423 18.959 1.00 95.81 102 LEU A C 1
ATOM 777 O O . LEU A 1 102 ? -12.934 14.526 18.815 1.00 95.81 102 LEU A O 1
ATOM 781 N N . ASN A 1 103 ? -11.723 13.079 20.052 1.00 96.44 103 ASN A N 1
ATOM 782 C CA . ASN A 1 103 ? -11.377 14.043 21.090 1.00 96.44 103 ASN A CA 1
ATOM 783 C C . ASN A 1 103 ? -10.376 15.069 20.546 1.00 96.44 103 ASN A C 1
ATOM 785 O O . ASN A 1 103 ? -9.683 14.833 19.553 1.00 96.44 103 ASN A O 1
ATOM 789 N N . LYS A 1 104 ? -10.259 16.208 21.235 1.00 97.56 104 LYS A N 1
ATOM 790 C CA . LYS A 1 104 ? -9.234 17.209 20.926 1.00 97.56 104 LYS A CA 1
ATOM 791 C C . LYS A 1 104 ? -7.854 16.538 20.914 1.00 97.56 104 LYS A C 1
ATOM 793 O O . LYS A 1 104 ? -7.533 15.811 21.850 1.00 97.56 104 LYS A O 1
ATOM 798 N N .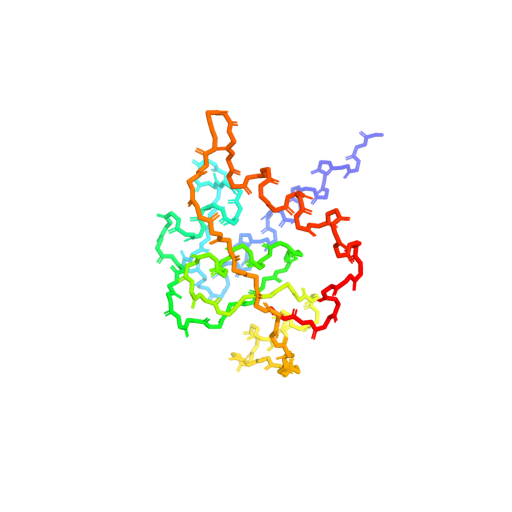 TRP A 1 105 ? -7.069 16.805 19.869 1.00 97.12 105 TRP A N 1
ATOM 799 C CA . TRP 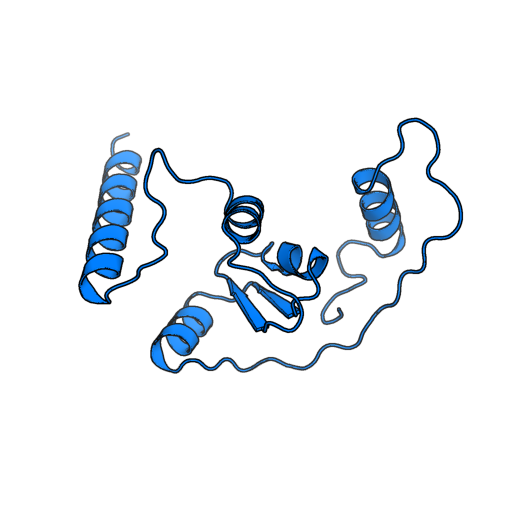A 1 105 ? -5.725 16.250 19.627 1.00 97.12 105 TRP A CA 1
ATOM 800 C C . TRP A 1 105 ? -5.648 14.779 19.203 1.00 97.12 105 TRP A C 1
ATOM 802 O O . TRP A 1 105 ? -4.556 14.319 18.892 1.00 97.12 105 TRP A O 1
ATOM 812 N N . VAL A 1 106 ? -6.770 14.057 19.132 1.00 97.88 106 VAL A N 1
ATOM 813 C CA . VAL A 1 106 ? -6.794 12.682 18.614 1.00 97.88 106 VAL A CA 1
ATOM 814 C C . VAL A 1 106 ? -6.956 12.711 17.096 1.00 97.88 106 VAL A C 1
ATOM 816 O O . VAL A 1 106 ? -7.785 13.445 16.558 1.00 97.88 106 VAL A O 1
ATOM 819 N N . SER A 1 107 ? -6.170 11.893 16.406 1.00 97.38 107 SER A N 1
ATOM 820 C CA . SER A 1 107 ? -6.084 11.804 14.951 1.00 97.38 107 SER A CA 1
ATOM 821 C C . SER A 1 107 ? -6.289 10.369 14.447 1.00 97.38 107 SER A C 1
ATOM 823 O O . SER A 1 107 ? -6.421 9.418 15.219 1.00 97.38 107 SER A O 1
ATOM 825 N N . GLY A 1 108 ? -6.264 10.187 13.122 1.00 96.12 108 GLY A N 1
ATOM 826 C CA . GLY A 1 108 ? -6.279 8.852 12.516 1.00 96.12 108 GLY A CA 1
ATOM 827 C C . GLY A 1 108 ? -5.094 7.975 12.943 1.00 96.12 108 GLY A C 1
ATOM 828 O O . GLY A 1 108 ? -5.244 6.757 13.028 1.00 96.12 108 GLY A O 1
ATOM 829 N N . LYS A 1 109 ? -3.943 8.579 13.282 1.00 97.75 109 LYS A N 1
ATOM 830 C CA . LYS A 1 109 ? -2.767 7.862 13.800 1.00 97.75 109 LYS A CA 1
ATOM 831 C C . LYS A 1 109 ? -3.079 7.177 15.129 1.00 97.75 109 LYS A C 1
ATOM 833 O O . LYS A 1 109 ? -2.709 6.023 15.320 1.00 97.75 109 LYS A O 1
ATOM 838 N N . ASP A 1 110 ? -3.775 7.874 16.016 1.00 98.12 110 ASP A N 1
ATOM 839 C CA . ASP A 1 110 ? -4.132 7.361 17.336 1.00 98.12 110 ASP A CA 1
ATOM 840 C C . ASP A 1 110 ? -5.153 6.226 17.222 1.00 98.12 110 ASP A C 1
ATOM 842 O O . ASP A 1 110 ? -5.013 5.204 17.890 1.00 98.12 110 ASP A O 1
ATOM 846 N N . LEU A 1 111 ? -6.127 6.355 16.310 1.00 97.44 111 LEU A N 1
ATOM 847 C CA . LEU A 1 111 ? -7.094 5.288 16.035 1.00 97.44 111 LEU A CA 1
ATOM 848 C C . LEU A 1 111 ? -6.419 4.009 15.536 1.00 97.44 111 LEU A C 1
ATOM 850 O O . LEU A 1 111 ? -6.687 2.932 16.067 1.00 97.44 111 LEU A O 1
ATOM 854 N N . ILE A 1 112 ? -5.541 4.107 14.531 1.00 97.88 112 ILE A N 1
ATOM 855 C CA . ILE A 1 112 ? -4.894 2.910 13.984 1.00 97.88 112 ILE A CA 1
ATOM 856 C C . ILE A 1 112 ? -3.918 2.289 14.988 1.00 97.88 112 ILE A C 1
ATOM 858 O O . ILE A 1 112 ? -3.860 1.067 15.087 1.00 97.88 112 ILE A O 1
ATOM 862 N N . LEU A 1 113 ? -3.210 3.097 15.789 1.00 98.44 113 LEU A N 1
ATOM 863 C CA . LEU A 1 113 ? -2.355 2.583 16.862 1.00 98.44 113 LEU A CA 1
ATOM 864 C C . LEU A 1 113 ? -3.163 1.882 17.961 1.00 98.44 113 LEU A C 1
ATOM 866 O O . LEU A 1 113 ? -2.755 0.814 18.411 1.00 98.44 113 LEU A O 1
ATOM 870 N N . TYR A 1 114 ? -4.315 2.433 18.357 1.00 97.75 114 TYR A N 1
ATOM 871 C CA . TYR A 1 114 ? -5.231 1.773 19.289 1.00 97.75 114 TYR A CA 1
ATOM 872 C C . TYR A 1 114 ? -5.706 0.425 18.736 1.00 97.75 114 TYR A C 1
ATOM 874 O O . TYR A 1 114 ? -5.652 -0.588 19.431 1.00 97.75 114 TYR A O 1
ATOM 882 N N . THR A 1 115 ? -6.117 0.378 17.470 1.00 98.12 115 THR A N 1
ATOM 883 C CA . THR A 1 115 ? -6.552 -0.866 16.825 1.00 98.12 115 THR A CA 1
ATOM 884 C C . THR A 1 115 ? -5.434 -1.901 16.767 1.00 98.12 115 THR A C 1
ATOM 886 O O . THR A 1 115 ? -5.654 -3.028 17.205 1.00 98.12 115 THR A O 1
ATOM 889 N N . ILE A 1 116 ? -4.226 -1.522 16.332 1.00 98.31 116 ILE A N 1
ATOM 890 C CA . ILE A 1 116 ? -3.049 -2.410 16.326 1.00 98.31 116 ILE A CA 1
ATOM 891 C C . ILE A 1 116 ? -2.733 -2.913 17.741 1.00 98.31 116 ILE A C 1
ATOM 893 O O . ILE A 1 116 ? -2.448 -4.093 17.910 1.00 98.31 116 ILE A O 1
ATOM 897 N N . GLY A 1 117 ? -2.837 -2.059 18.764 1.00 98.56 117 GLY A N 1
ATOM 898 C CA . GLY A 1 117 ? -2.647 -2.458 20.161 1.00 98.56 117 GLY A CA 1
ATOM 899 C C . GLY A 1 117 ? -3.638 -3.528 20.636 1.00 98.56 117 GLY A C 1
ATOM 900 O O . GLY A 1 117 ? -3.264 -4.380 21.435 1.00 98.56 117 GLY A O 1
ATOM 901 N N . ASN A 1 118 ? -4.870 -3.525 20.116 1.00 98.38 118 ASN A N 1
ATOM 902 C CA . ASN A 1 118 ? -5.887 -4.527 20.455 1.00 98.38 118 ASN A CA 1
ATOM 903 C C . ASN A 1 118 ? -5.706 -5.852 19.702 1.00 98.38 118 ASN A C 1
ATOM 905 O O . ASN A 1 118 ? -5.950 -6.911 20.274 1.00 98.38 118 ASN A O 1
ATOM 909 N N . ILE A 1 119 ? -5.323 -5.807 18.422 1.00 98.19 119 ILE A N 1
ATOM 910 C CA . ILE A 1 119 ? -5.219 -7.019 17.590 1.00 98.19 119 ILE A CA 1
ATOM 911 C C . ILE A 1 119 ? -3.813 -7.640 17.599 1.00 98.19 119 ILE A C 1
ATOM 913 O O . ILE A 1 119 ? -3.653 -8.806 17.246 1.00 98.19 119 ILE A O 1
ATOM 917 N N . GLY A 1 120 ? -2.791 -6.887 18.010 1.00 98.12 120 GLY A N 1
ATOM 918 C CA . GLY A 1 120 ? -1.390 -7.293 17.932 1.00 98.12 120 GLY A CA 1
ATOM 919 C C . GLY A 1 120 ? -0.836 -7.288 16.502 1.00 98.12 120 GLY A C 1
ATOM 920 O O . GLY A 1 120 ? -1.550 -7.065 15.525 1.00 98.12 120 GLY A O 1
ATOM 921 N N . VAL A 1 121 ? 0.465 -7.554 16.367 1.00 97.50 121 VAL A N 1
ATOM 922 C CA . VAL A 1 121 ? 1.171 -7.486 15.070 1.00 97.50 121 VAL A CA 1
ATOM 923 C C . VAL A 1 121 ? 0.675 -8.511 14.041 1.00 97.50 121 VAL A C 1
ATOM 925 O O . VAL A 1 121 ? 0.734 -8.245 12.846 1.00 97.50 121 VAL A O 1
ATOM 928 N N . ASP A 1 122 ? 0.129 -9.642 14.501 1.00 97.56 122 ASP A N 1
ATOM 929 C CA . ASP A 1 122 ? -0.349 -10.740 13.648 1.00 97.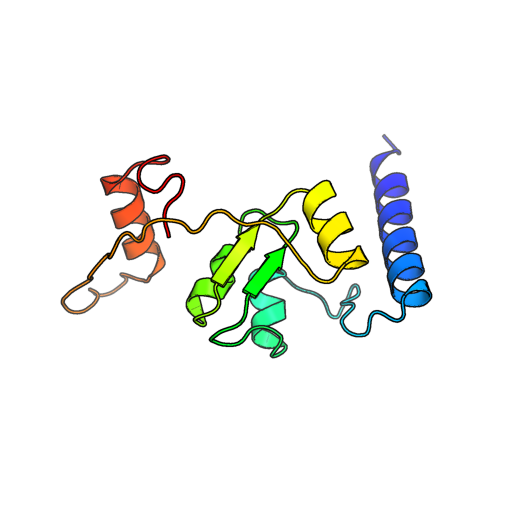56 122 ASP A CA 1
ATOM 930 C C . ASP A 1 122 ? -1.882 -10.847 13.565 1.00 97.56 122 ASP A C 1
ATOM 932 O O . ASP A 1 122 ? -2.406 -11.701 12.844 1.00 97.56 122 ASP A O 1
ATOM 936 N N . GLY A 1 123 ? -2.629 -9.990 14.271 1.00 97.62 123 GLY A N 1
ATOM 937 C CA . GLY A 1 123 ? -4.085 -10.127 14.419 1.00 97.62 123 GLY A CA 1
ATOM 938 C C . GLY A 1 123 ? -4.895 -9.990 13.127 1.00 97.62 123 GLY A C 1
ATOM 939 O O . GLY A 1 123 ? -6.036 -10.444 13.070 1.00 97.62 123 GLY A O 1
ATOM 940 N N . ALA A 1 124 ? -4.305 -9.408 12.079 1.00 97.81 124 ALA A N 1
ATOM 941 C CA . ALA A 1 124 ? -4.910 -9.256 10.752 1.00 97.81 124 ALA A CA 1
ATOM 942 C C . ALA A 1 124 ? -4.183 -10.053 9.650 1.00 97.81 124 ALA A C 1
ATOM 944 O O . ALA A 1 124 ? -4.359 -9.790 8.460 1.00 97.81 124 ALA A O 1
ATOM 945 N N . ARG A 1 125 ? -3.348 -11.038 10.007 1.00 97.94 125 ARG A N 1
ATOM 946 C CA . ARG A 1 125 ? -2.597 -11.828 9.020 1.00 97.94 125 ARG A CA 1
ATOM 947 C C . ARG A 1 125 ? -3.542 -12.555 8.048 1.00 97.94 125 ARG A C 1
ATOM 949 O O . ARG A 1 125 ? -4.452 -13.262 8.476 1.00 97.94 125 ARG A O 1
ATOM 956 N N . TYR A 1 126 ? -3.282 -12.411 6.743 1.00 97.69 126 TYR A N 1
ATOM 957 C CA . TYR A 1 126 ? -4.098 -12.930 5.626 1.00 97.69 126 TYR A CA 1
ATOM 958 C C . TYR A 1 126 ? -5.534 -12.382 5.541 1.00 97.69 126 TYR A C 1
ATOM 960 O O . TYR A 1 126 ? -6.410 -13.036 4.967 1.00 97.69 126 TYR A O 1
ATOM 968 N N . LYS A 1 127 ? -5.776 -11.196 6.104 1.00 97.88 127 LYS A N 1
ATOM 969 C CA . LYS A 1 127 ? -7.082 -10.531 6.121 1.00 97.88 127 LYS A CA 1
ATOM 970 C C . LYS A 1 127 ? -6.970 -9.111 5.553 1.00 97.88 127 LYS A C 1
ATOM 972 O O . LYS A 1 127 ? -5.866 -8.575 5.463 1.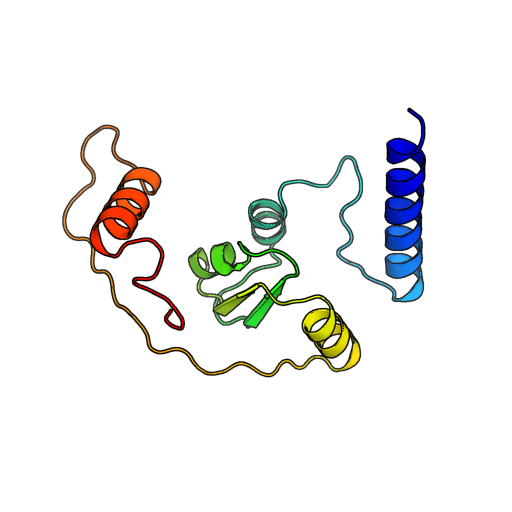00 97.88 127 LYS A O 1
ATOM 977 N N . ALA A 1 128 ? -8.103 -8.548 5.143 1.00 96.06 128 ALA A N 1
ATOM 978 C CA . ALA A 1 128 ? -8.254 -7.169 4.671 1.00 96.06 128 ALA A CA 1
ATOM 979 C C . ALA A 1 128 ? -9.140 -6.351 5.614 1.00 96.06 128 ALA A C 1
ATOM 981 O O . ALA A 1 128 ? -10.089 -6.941 6.179 1.00 96.06 128 ALA A O 1
#

Radius of gyration: 18.4 Å; chains: 1; bounding box: 53×32×44 Å

Sequence (128 aa):
MVRPIIIYKKVYRSSIAFAKKYGITHFFEIGCMGVEHALLPEKGLVYSGQLIIGADSHTCTYGALGAFSTGVGSTDMATAMANGKVWLKVPETIKFIYKGKLNKWVSGKDLILYTIGNIGVDGARYKA

Secondary structure (DSSP, 8-state):
--HHHHHHHHHHHHHHHHHHHTT-S----TTS---HHHHHHHTT---TT-EEEESSTTGGGGGGGT-EEEE--HHHHHHHHHHS----PPPBPP-----S-PPTT--HHHHHHHHHHHH-TTTTTTB-

pLDDT: mean 94.69, std 8.2, range [52.03, 98.62]

Foldseek 3Di:
DPPPVVVVVVVLVVVVVVCVVVVPPPDADPPRDDDCLVNCVVVVNAAAPAEEEDCDQVQCSSVVRNYNYGYDHPVQVVVCVVPVDGDDDDAAEDDDDDDDDDDPPDDPVNVVVVVCVVQPPCNQPRYD